Protein AF-G2IHR8-F1 (afdb_monomer)

Foldseek 3Di:
DAAQPPPPPRDDDDPPDPVSHDPVVVVVVLCVDPVSVVVVVVVVVVVVVVLVVDVVSVVVVVVVVVVVVVVVVVVVVPQDPVNVVVVVVVVLCVVCVVADPVCSVVLVCCCPVVVDDNVVSSVVRVVVVVVVVVVVVVVD

Solvent-accessible surface area (backbone atoms only — not comparable to full-atom values): 8024 Å² total; per-residue (Å²): 124,40,58,27,70,52,87,90,61,72,44,79,38,63,80,85,59,82,80,45,48,47,71,71,59,44,52,53,53,46,66,67,35,66,68,52,42,55,51,50,50,54,54,50,50,53,50,51,55,56,42,68,70,34,66,67,54,45,50,52,50,49,51,52,51,49,51,54,51,50,52,53,48,53,58,56,70,70,56,49,72,66,57,51,52,52,50,52,51,54,50,47,50,65,76,39,62,90,48,55,84,90,48,46,65,55,46,48,44,35,41,72,77,62,65,39,56,69,70,61,36,48,52,54,52,51,54,52,50,53,51,52,54,50,54,53,62,76,75,107

Structure (mmCIF, N/CA/C/O backbone):
data_AF-G2IHR8-F1
#
_entry.id   AF-G2IHR8-F1
#
loop_
_atom_site.group_PDB
_atom_site.id
_atom_site.type_symbol
_atom_site.label_atom_id
_atom_site.label_alt_id
_atom_site.label_comp_id
_atom_site.label_asym_id
_atom_site.label_entity_id
_atom_site.label_seq_id
_atom_site.pdbx_PDB_ins_code
_atom_site.Cartn_x
_atom_site.Cartn_y
_atom_site.Cartn_z
_atom_site.occupancy
_atom_site.B_iso_or_equiv
_atom_site.auth_seq_id
_atom_site.auth_comp_id
_atom_site.auth_asym_id
_atom_site.auth_atom_id
_atom_site.pdbx_PDB_model_num
ATOM 1 N N . MET A 1 1 ? -20.115 -17.373 35.536 1.00 78.44 1 MET A N 1
ATOM 2 C CA . MET A 1 1 ? -19.352 -16.635 34.496 1.00 78.4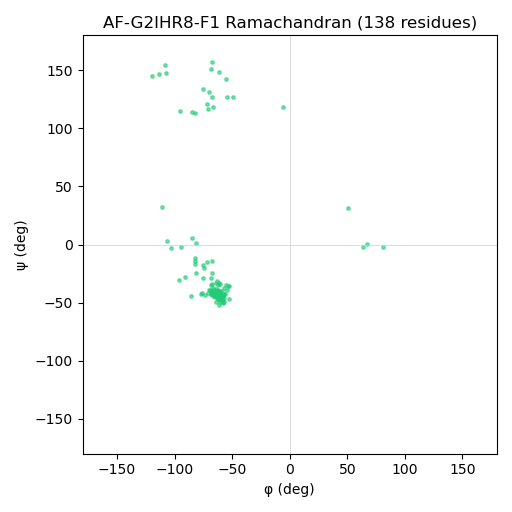4 1 MET A CA 1
ATOM 3 C C . MET A 1 1 ? -20.158 -16.644 33.203 1.00 78.44 1 MET A C 1
ATOM 5 O O . MET A 1 1 ? -20.978 -17.539 33.053 1.00 78.44 1 MET A O 1
ATOM 9 N N . LYS A 1 2 ? -19.996 -15.661 32.308 1.00 89.44 2 LYS A N 1
ATOM 10 C CA . LYS A 1 2 ? -20.714 -15.621 31.015 1.00 89.44 2 LYS A CA 1
ATOM 11 C C . LYS A 1 2 ? -19.742 -15.913 29.874 1.00 89.44 2 LYS A C 1
ATOM 13 O O . LYS A 1 2 ? -18.557 -15.636 30.018 1.00 89.44 2 LYS A O 1
ATOM 18 N N . ILE A 1 3 ? -20.226 -16.427 28.750 1.00 94.00 3 ILE A N 1
ATOM 19 C CA . ILE A 1 3 ? -19.420 -16.613 27.534 1.00 94.00 3 ILE A CA 1
ATOM 20 C C . ILE A 1 3 ? -19.857 -15.571 26.502 1.00 94.00 3 ILE A C 1
ATOM 22 O O . ILE A 1 3 ? -21.013 -15.149 26.488 1.00 94.00 3 ILE A O 1
ATOM 26 N N . CYS A 1 4 ? -18.922 -15.117 25.670 1.00 95.19 4 CYS A N 1
ATOM 27 C CA . CYS A 1 4 ? -19.218 -14.238 24.546 1.00 95.19 4 CYS A CA 1
ATOM 28 C C . CYS A 1 4 ? -20.288 -14.847 23.627 1.00 95.19 4 CYS A C 1
ATOM 30 O O . CYS A 1 4 ? -20.123 -15.958 23.130 1.00 95.19 4 CYS A O 1
ATOM 32 N N . ALA A 1 5 ? -21.342 -14.081 23.351 1.00 92.62 5 ALA A N 1
ATOM 33 C CA . ALA A 1 5 ? -22.480 -14.474 22.523 1.00 92.62 5 ALA A CA 1
ATOM 34 C C . ALA A 1 5 ? -22.131 -14.657 21.035 1.00 92.62 5 ALA A C 1
ATOM 36 O O . ALA A 1 5 ? -22.913 -15.213 20.267 1.00 92.62 5 ALA A O 1
ATOM 37 N N . THR A 1 6 ? -20.964 -14.183 20.593 1.00 94.19 6 THR A N 1
ATOM 38 C CA . THR A 1 6 ? -20.513 -14.380 19.215 1.00 94.19 6 THR A CA 1
ATOM 39 C C . THR A 1 6 ? -20.108 -15.832 18.995 1.00 94.19 6 THR A C 1
ATOM 41 O O . THR A 1 6 ? -19.187 -16.329 19.651 1.00 94.19 6 THR A O 1
ATOM 44 N N . LYS A 1 7 ? -20.770 -16.492 18.034 1.00 91.56 7 LYS A N 1
ATOM 45 C CA . LYS A 1 7 ? -20.467 -17.872 17.627 1.00 91.56 7 LYS A CA 1
ATOM 46 C C . LYS A 1 7 ? -18.963 -18.039 17.376 1.00 91.56 7 LYS A C 1
ATOM 48 O O . LYS A 1 7 ? -18.372 -17.262 16.631 1.00 91.56 7 LYS A O 1
ATOM 53 N N . GLY A 1 8 ? -18.356 -19.030 18.028 1.00 91.44 8 GLY A N 1
ATOM 54 C CA . GLY A 1 8 ? -16.934 -19.362 17.884 1.00 91.44 8 GLY A CA 1
ATOM 55 C C . GLY A 1 8 ? -15.949 -18.500 18.685 1.00 91.44 8 GLY A C 1
ATOM 56 O O . GLY A 1 8 ? -14.759 -18.779 18.647 1.00 91.44 8 GLY A O 1
ATOM 57 N N . CYS A 1 9 ? -16.390 -17.477 19.432 1.00 94.38 9 CYS A N 1
ATOM 58 C CA . CYS A 1 9 ? -15.458 -16.655 20.216 1.00 94.38 9 CYS A CA 1
ATOM 59 C C . CYS A 1 9 ? -14.988 -17.350 21.505 1.00 94.38 9 CYS A C 1
ATOM 61 O O . CYS A 1 9 ? -13.824 -17.222 21.870 1.00 94.38 9 CYS A O 1
ATOM 63 N N . GLY A 1 10 ? -15.890 -18.015 22.237 1.00 92.56 10 GLY A N 1
ATOM 64 C CA . GLY A 1 10 ? -15.565 -18.770 23.461 1.00 92.56 10 GLY A CA 1
ATOM 65 C C . GLY A 1 10 ? -15.015 -17.949 24.640 1.00 92.56 10 GLY A C 1
ATOM 66 O O . GLY A 1 10 ? -14.775 -18.494 25.713 1.00 92.56 10 GLY A O 1
ATOM 67 N N . LYS A 1 11 ? -14.821 -16.633 24.485 1.00 94.88 11 LYS A N 1
ATOM 68 C CA . LYS A 1 11 ? -14.187 -15.795 25.507 1.00 94.88 11 LYS A CA 1
ATOM 69 C C . LYS A 1 11 ? -15.057 -15.677 26.756 1.00 94.88 11 LYS A C 1
ATOM 71 O O . LYS A 1 11 ? -16.209 -15.247 26.668 1.00 94.88 11 LYS A O 1
ATOM 76 N N . VAL A 1 12 ? -14.471 -15.986 27.911 1.00 95.50 12 VAL A N 1
ATOM 77 C CA . VAL A 1 12 ? -15.105 -15.819 29.222 1.00 95.50 12 VAL A CA 1
ATOM 78 C C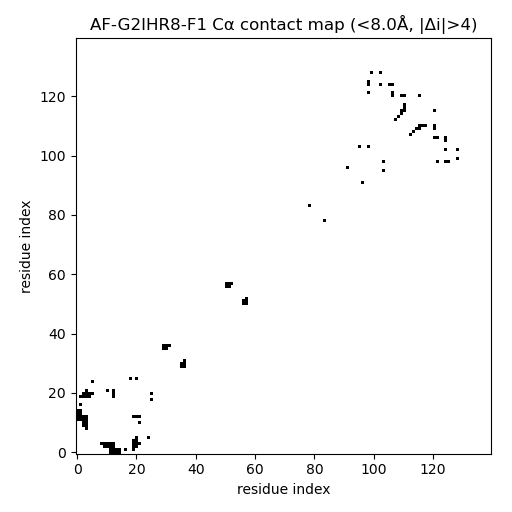 . VAL A 1 12 ? -15.226 -14.329 29.549 1.00 95.50 12 VAL A C 1
ATOM 80 O O . VAL A 1 12 ? -14.282 -13.551 29.399 1.00 95.50 12 VAL A O 1
ATOM 83 N N . LEU A 1 13 ? -16.418 -13.922 29.970 1.00 95.31 13 LEU A N 1
ATOM 84 C CA . LEU A 1 13 ? -16.787 -12.558 30.315 1.00 95.31 13 LEU A CA 1
ATOM 85 C C . LEU A 1 13 ? -17.097 -12.453 31.810 1.00 95.31 13 LEU A C 1
ATOM 87 O O . LEU A 1 13 ? -17.666 -13.362 32.424 1.00 95.31 13 LEU A O 1
ATOM 91 N N . GLY A 1 14 ? -16.778 -11.287 32.378 1.00 93.06 14 GLY A N 1
ATOM 92 C CA . GLY A 1 14 ? -17.155 -10.944 33.746 1.00 93.06 14 GLY A CA 1
ATOM 93 C C . GLY A 1 14 ? -18.675 -10.920 33.935 1.00 93.06 14 GLY A C 1
ATOM 94 O O . GLY A 1 14 ? -19.425 -10.566 33.024 1.00 93.06 14 GLY A O 1
ATOM 95 N N . LEU A 1 15 ? -19.132 -11.256 35.143 1.00 91.81 15 LEU A N 1
ATOM 96 C CA . LEU A 1 15 ? -20.557 -11.357 35.504 1.00 91.81 15 LEU A CA 1
ATOM 97 C C . LEU A 1 15 ? -21.361 -10.085 35.182 1.00 91.81 15 LEU A C 1
ATOM 99 O O . LEU A 1 15 ? -22.506 -10.169 34.737 1.00 91.81 15 LEU A O 1
ATOM 103 N N . ARG A 1 16 ? -20.732 -8.912 35.337 1.00 94.06 16 ARG A N 1
ATOM 104 C CA . ARG A 1 16 ? -21.330 -7.589 35.089 1.00 94.06 16 ARG A CA 1
ATOM 105 C C . ARG A 1 16 ? -21.338 -7.159 33.614 1.00 94.06 16 ARG A C 1
ATOM 107 O O . ARG A 1 16 ? -21.786 -6.056 33.314 1.00 94.06 16 ARG A O 1
ATOM 114 N N . ASN A 1 17 ? -20.846 -7.980 32.680 1.00 92.44 17 ASN A N 1
ATOM 115 C CA . ASN A 1 17 ? -20.911 -7.651 31.256 1.00 92.44 17 ASN A CA 1
ATOM 116 C C . ASN A 1 17 ? -22.381 -7.648 30.790 1.00 92.44 17 ASN A C 1
ATOM 118 O O . ASN A 1 17 ? -23.075 -8.666 30.884 1.00 92.44 17 ASN A O 1
ATOM 122 N N . LYS A 1 18 ? -22.842 -6.480 30.324 1.00 91.88 18 LYS A N 1
ATOM 123 C CA . LYS A 1 18 ? -24.220 -6.248 29.865 1.00 91.88 18 LYS A CA 1
ATOM 124 C C . LYS A 1 18 ? -24.413 -6.512 28.371 1.00 91.88 18 LYS A C 1
ATOM 126 O O . LYS A 1 18 ? -25.508 -6.869 27.968 1.00 91.88 18 LYS A O 1
ATOM 131 N N . SER A 1 19 ? -23.370 -6.345 27.554 1.00 90.31 19 SER A N 1
ATOM 132 C CA . SER A 1 19 ? -23.465 -6.503 26.096 1.00 90.31 19 SER A CA 1
ATOM 133 C C . SER A 1 19 ? -23.544 -7.963 25.651 1.00 90.31 19 SER A C 1
ATOM 135 O O . SER A 1 19 ? -23.856 -8.229 24.496 1.00 90.31 19 SER A O 1
ATOM 137 N N . GLY A 1 20 ? -23.167 -8.904 26.522 1.00 93.12 20 GLY A N 1
ATOM 138 C CA . GLY A 1 20 ? -23.029 -10.319 26.176 1.00 93.12 20 GLY A CA 1
ATOM 139 C C . GLY A 1 20 ? -21.881 -10.596 25.200 1.00 93.12 20 GLY A C 1
ATOM 140 O O . GLY A 1 20 ? -21.643 -11.744 24.849 1.00 93.12 20 GLY A O 1
ATOM 141 N N . MET A 1 21 ? -21.137 -9.574 24.772 1.00 95.38 21 MET A N 1
ATOM 142 C CA . MET A 1 21 ? -20.054 -9.677 23.798 1.00 95.38 21 MET A CA 1
ATOM 143 C C . MET A 1 21 ? -18.733 -9.227 24.409 1.00 95.38 21 MET A C 1
ATOM 145 O O . MET A 1 21 ? -18.667 -8.275 25.196 1.00 95.38 21 MET A O 1
ATOM 149 N N . CYS A 1 22 ? -17.648 -9.880 23.998 1.00 95.44 22 CYS A N 1
ATOM 150 C CA . CYS A 1 22 ? -16.313 -9.379 24.280 1.00 95.44 22 CYS A CA 1
ATOM 151 C C . CYS A 1 22 ? -16.063 -8.073 23.508 1.00 95.44 22 CYS A C 1
ATOM 153 O O . CYS A 1 22 ? -16.697 -7.806 22.486 1.00 95.44 22 CYS A O 1
ATOM 155 N N . ARG A 1 23 ? -15.124 -7.248 23.986 1.00 93.31 23 ARG A N 1
ATOM 156 C CA . ARG A 1 23 ? -14.818 -5.947 23.370 1.00 93.31 23 ARG A CA 1
ATOM 157 C C . ARG A 1 23 ? -14.529 -6.048 21.857 1.00 93.31 23 ARG A C 1
ATOM 159 O O . ARG A 1 23 ? -15.165 -5.294 21.129 1.00 93.31 23 ARG A O 1
ATOM 166 N N . PRO A 1 24 ? -13.690 -6.985 21.362 1.00 94.88 24 PRO A N 1
ATOM 167 C CA . PRO A 1 24 ? -13.473 -7.160 19.922 1.00 94.88 24 PRO A CA 1
ATOM 168 C C . PRO A 1 24 ? -14.752 -7.464 19.132 1.00 94.88 24 PRO A C 1
ATOM 170 O O . PRO A 1 24 ? -15.042 -6.778 18.155 1.00 94.88 24 PRO A O 1
ATOM 173 N N . CYS A 1 25 ? -15.547 -8.443 19.577 1.00 95.69 25 CYS A N 1
ATOM 174 C CA . CYS A 1 25 ? -16.783 -8.829 18.897 1.00 95.69 25 CYS A CA 1
ATOM 175 C C . CYS A 1 25 ? -17.822 -7.705 18.904 1.00 95.69 25 CYS A C 1
ATOM 177 O O . CYS A 1 25 ? -18.462 -7.454 17.887 1.00 95.69 25 CYS A O 1
ATOM 179 N N . ASN A 1 26 ? -17.938 -6.979 20.018 1.00 95.25 26 ASN A N 1
ATOM 180 C CA . ASN A 1 26 ? -18.820 -5.823 20.116 1.00 95.25 26 ASN A CA 1
ATOM 181 C C . ASN A 1 26 ? -18.383 -4.699 19.166 1.00 95.25 26 ASN A C 1
ATOM 183 O O . ASN A 1 26 ? -19.203 -4.131 18.453 1.00 95.25 26 ASN A O 1
ATOM 187 N N . THR A 1 27 ? -17.082 -4.397 19.108 1.00 94.50 27 THR A N 1
ATOM 188 C CA . THR A 1 27 ? -16.544 -3.421 18.154 1.00 94.50 27 THR A CA 1
ATOM 189 C C . THR A 1 27 ? -16.835 -3.846 16.716 1.00 94.50 27 THR A C 1
ATOM 191 O O . THR A 1 27 ? -17.297 -3.026 15.930 1.00 94.50 27 THR A O 1
ATOM 194 N N . GLN A 1 28 ? -16.639 -5.119 16.371 1.00 94.88 28 GLN A N 1
ATOM 195 C CA . GLN A 1 28 ? -16.940 -5.622 15.031 1.00 94.88 28 GLN A CA 1
ATOM 196 C C . GLN A 1 28 ? -18.435 -5.526 14.693 1.00 94.88 28 GLN A C 1
ATOM 198 O O . GLN A 1 28 ? -18.775 -5.117 13.585 1.00 94.88 28 GLN A O 1
ATOM 203 N N . ALA A 1 29 ? -19.322 -5.853 15.637 1.00 93.50 29 ALA A N 1
ATOM 204 C CA . ALA A 1 29 ? -20.7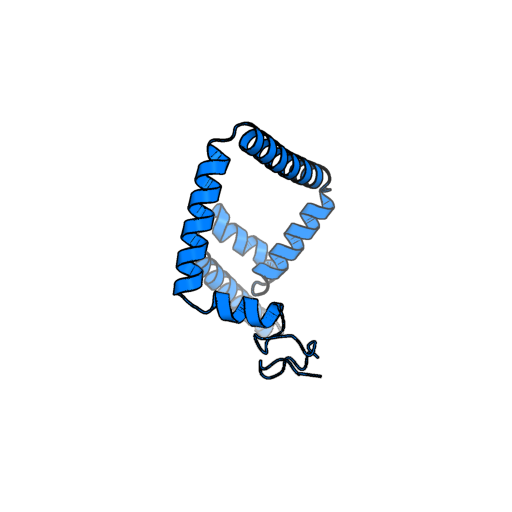67 -5.711 15.466 1.00 93.50 29 ALA A CA 1
ATOM 205 C C . ALA A 1 29 ? -21.168 -4.247 15.219 1.00 93.50 29 ALA A C 1
ATOM 207 O O . ALA A 1 29 ? -21.896 -3.966 14.271 1.00 93.50 29 ALA A O 1
ATOM 208 N N . LEU A 1 30 ? -20.614 -3.305 15.992 1.00 94.75 30 LEU A N 1
ATOM 209 C CA . LEU A 1 30 ? -20.837 -1.869 15.792 1.00 94.75 30 LEU A CA 1
ATOM 210 C C . LEU A 1 30 ? -20.354 -1.391 14.417 1.00 94.75 30 LEU A C 1
ATOM 212 O O . LEU A 1 30 ? -21.034 -0.612 13.764 1.00 94.75 30 LEU A O 1
ATOM 216 N N . TRP A 1 31 ? -19.208 -1.874 13.933 1.00 94.00 31 TRP A N 1
ATOM 217 C CA . TRP A 1 31 ? -18.719 -1.511 12.598 1.00 94.00 31 TRP A CA 1
ATOM 218 C C . TRP A 1 31 ? -19.513 -2.145 11.449 1.00 94.00 31 TRP A C 1
ATOM 220 O O . TRP A 1 31 ? -19.390 -1.677 10.319 1.00 94.00 31 TRP A O 1
ATOM 230 N N . ARG A 1 32 ? -20.336 -3.170 11.702 1.00 94.25 32 ARG A N 1
ATOM 231 C CA . ARG A 1 32 ? -21.292 -3.697 10.713 1.00 94.25 32 ARG A CA 1
ATOM 232 C C . ARG A 1 32 ? -22.575 -2.868 10.640 1.00 94.25 32 ARG A C 1
ATOM 234 O O . ARG A 1 32 ? -23.207 -2.864 9.590 1.00 94.25 32 ARG A O 1
ATOM 241 N N . ASP A 1 33 ? -22.931 -2.146 11.703 1.00 94.44 33 ASP A N 1
ATOM 242 C CA . ASP A 1 33 ? -24.085 -1.246 11.707 1.00 94.44 33 ASP A CA 1
ATOM 243 C C . ASP A 1 33 ? -23.815 0.004 10.835 1.00 94.44 33 ASP A C 1
ATOM 245 O O . ASP A 1 33 ? -22.927 0.813 11.146 1.00 94.44 33 ASP A O 1
ATOM 249 N N . PRO A 1 34 ? -24.576 0.215 9.743 1.00 95.50 34 PRO A N 1
ATOM 250 C CA . PRO A 1 34 ? -24.400 1.372 8.875 1.00 95.50 34 PRO A CA 1
ATOM 251 C C . PRO A 1 34 ? -24.629 2.711 9.594 1.00 95.50 34 PRO A C 1
ATOM 253 O O . PRO A 1 34 ? -23.928 3.680 9.283 1.00 95.50 34 PRO A O 1
ATOM 256 N N . HIS A 1 35 ? -25.527 2.785 10.581 1.00 95.56 35 HIS A N 1
ATOM 257 C CA . HIS A 1 35 ? -25.792 4.024 11.316 1.00 95.56 35 HIS A CA 1
ATOM 258 C C . HIS A 1 35 ? -24.628 4.403 12.230 1.00 95.56 35 HIS A C 1
ATOM 260 O O . HIS A 1 35 ? -24.237 5.577 12.292 1.00 95.56 35 HIS A O 1
ATOM 266 N N . PHE A 1 36 ? -24.040 3.426 12.922 1.00 95.44 36 PHE A N 1
ATOM 267 C CA . PHE A 1 36 ? -22.824 3.637 13.700 1.00 95.44 36 PHE A CA 1
ATOM 268 C C . PHE A 1 36 ? -21.668 4.111 12.814 1.00 95.44 36 PHE A C 1
ATOM 270 O O . PHE A 1 36 ? -21.029 5.116 13.141 1.00 95.44 36 PHE A O 1
ATOM 277 N N . ARG A 1 37 ? -21.439 3.463 11.660 1.00 96.06 37 ARG A N 1
ATOM 278 C CA . ARG A 1 37 ? -20.398 3.885 10.706 1.00 96.06 37 ARG A CA 1
ATOM 279 C C . ARG A 1 37 ? -20.587 5.327 10.251 1.00 96.06 37 ARG A C 1
ATOM 281 O O . ARG A 1 37 ? -19.645 6.111 10.327 1.00 96.06 37 ARG A O 1
ATOM 288 N N . ALA A 1 38 ? -21.796 5.693 9.826 1.00 94.69 38 ALA A N 1
ATOM 289 C CA . ALA A 1 38 ? -22.090 7.042 9.348 1.00 94.69 38 ALA A CA 1
ATOM 290 C C . ALA A 1 38 ? -21.867 8.094 10.447 1.00 94.69 38 ALA A C 1
ATOM 292 O O . ALA A 1 38 ? -21.246 9.132 10.215 1.00 94.69 38 ALA A O 1
ATOM 293 N N . ARG A 1 39 ? -22.308 7.808 11.678 1.00 95.12 39 ARG A N 1
ATOM 294 C CA . ARG A 1 39 ? -22.075 8.675 12.842 1.00 95.12 39 ARG A CA 1
ATOM 295 C C . ARG A 1 39 ? -20.588 8.829 13.142 1.00 95.12 39 ARG A C 1
ATOM 297 O O . ARG A 1 39 ? -20.122 9.943 13.382 1.00 95.12 39 ARG A O 1
ATOM 304 N N . LYS A 1 40 ? -19.838 7.724 13.112 1.00 95.31 40 LYS A N 1
ATOM 305 C CA . LYS A 1 40 ? -18.402 7.736 13.383 1.00 95.31 40 LYS A CA 1
ATOM 306 C C . LYS A 1 40 ? -17.632 8.481 12.296 1.00 95.31 40 LYS A C 1
ATOM 308 O O . LYS A 1 40 ? -16.744 9.255 12.633 1.00 95.31 40 LYS A O 1
ATOM 313 N N . ALA A 1 41 ? -18.021 8.331 11.030 1.00 93.62 41 ALA A N 1
ATOM 314 C CA . ALA A 1 41 ? -17.461 9.090 9.916 1.00 93.62 41 ALA A CA 1
ATOM 315 C C . ALA A 1 41 ? -17.656 10.602 10.104 1.00 93.62 41 ALA A C 1
ATOM 317 O O . ALA A 1 41 ? -16.682 11.346 10.031 1.00 93.62 41 ALA A O 1
ATOM 318 N N . ARG A 1 42 ? -18.873 11.055 10.449 1.00 93.50 42 ARG A N 1
ATOM 319 C CA . ARG A 1 42 ? -19.147 12.477 10.735 1.00 93.50 42 ARG A CA 1
ATOM 320 C C . ARG A 1 42 ? -18.319 13.009 11.904 1.00 93.50 42 ARG A C 1
ATOM 322 O O . ARG A 1 42 ? -17.704 14.063 11.796 1.00 93.50 42 ARG A O 1
ATOM 329 N N . SER A 1 43 ? -18.264 12.263 13.007 1.00 93.56 43 SER A N 1
ATOM 330 C CA . SER A 1 43 ? -17.479 12.639 14.191 1.00 93.56 43 SER A CA 1
ATOM 331 C C . SER A 1 43 ? -15.977 12.723 13.889 1.00 93.56 43 SER A C 1
ATOM 333 O O . SER A 1 43 ? -15.313 13.679 14.298 1.00 93.56 43 SER A O 1
ATOM 335 N N . ASN A 1 44 ? -15.442 11.764 13.130 1.00 94.62 44 ASN A N 1
ATOM 336 C CA . ASN A 1 44 ? -14.047 11.780 12.700 1.00 94.62 44 ASN A CA 1
ATOM 337 C C . ASN A 1 44 ? -13.769 12.962 11.760 1.00 94.62 44 ASN A C 1
ATOM 339 O O . ASN A 1 44 ? -12.758 13.636 11.933 1.00 94.62 44 ASN A O 1
ATOM 343 N N . ALA A 1 45 ? -14.668 13.253 10.814 1.00 93.25 45 ALA A N 1
ATOM 344 C CA . ALA A 1 45 ? -14.534 14.391 9.907 1.00 93.25 45 ALA A CA 1
ATOM 345 C C . ALA A 1 45 ? -14.518 15.727 10.667 1.00 93.25 45 ALA A C 1
ATOM 347 O O . ALA A 1 45 ? -13.627 16.542 10.443 1.00 93.25 45 ALA A O 1
ATOM 348 N N . ALA A 1 46 ? -15.429 15.917 11.625 1.00 93.69 46 ALA A N 1
ATOM 349 C CA . ALA A 1 46 ? -15.452 17.105 12.480 1.00 93.69 46 ALA A CA 1
ATOM 350 C C . ALA A 1 46 ? -14.171 17.237 13.325 1.00 93.69 46 ALA A C 1
ATOM 352 O O . ALA A 1 46 ? -13.598 18.319 13.436 1.00 93.69 46 ALA A O 1
ATOM 353 N N . THR A 1 47 ? -13.675 16.122 13.873 1.00 94.56 47 THR A N 1
ATOM 354 C CA . THR A 1 47 ? -12.414 16.102 14.632 1.00 94.56 47 THR A CA 1
ATOM 355 C C . THR A 1 47 ? -11.229 16.489 13.753 1.00 94.56 47 THR A C 1
ATOM 357 O O . THR A 1 47 ? -10.410 17.307 14.159 1.00 94.56 47 THR A O 1
ATOM 360 N N . LEU A 1 48 ? -11.149 15.943 12.537 1.00 93.00 48 LEU A N 1
ATOM 361 C CA . LEU A 1 48 ? -10.102 16.283 11.576 1.00 93.00 48 LEU A CA 1
ATOM 362 C C . LEU A 1 48 ? -10.176 17.751 11.152 1.00 93.00 48 LEU A C 1
ATOM 364 O O . LEU A 1 48 ? -9.136 18.395 11.058 1.00 93.00 48 LEU A O 1
ATOM 368 N N . ALA A 1 49 ? -11.377 18.291 10.931 1.00 94.00 49 ALA A N 1
ATOM 369 C CA . ALA A 1 49 ? -11.564 19.704 10.610 1.00 94.00 49 ALA A CA 1
ATOM 370 C C . ALA A 1 49 ? -11.038 20.609 11.734 1.00 94.00 49 ALA A C 1
ATOM 372 O O . ALA A 1 49 ? -10.243 21.507 11.469 1.00 94.00 49 ALA A O 1
ATOM 373 N N . ARG A 1 50 ? -11.383 20.308 12.993 1.00 94.31 50 ARG A N 1
ATOM 374 C CA . ARG A 1 50 ? -10.865 21.029 14.165 1.00 94.31 50 ARG A CA 1
ATOM 375 C C . ARG A 1 50 ? -9.347 20.904 14.293 1.00 94.31 50 ARG A C 1
ATOM 377 O O . ARG A 1 50 ? -8.658 21.890 14.513 1.00 94.31 50 ARG A O 1
ATOM 384 N N . ASN A 1 51 ? -8.811 19.699 14.128 1.00 94.31 51 ASN A N 1
ATOM 385 C CA . ASN A 1 51 ? -7.373 19.461 14.237 1.00 94.31 51 ASN A CA 1
ATOM 386 C C . ASN A 1 51 ? -6.581 20.200 13.146 1.00 94.31 51 ASN A C 1
ATOM 388 O O . ASN A 1 51 ? -5.479 20.661 13.408 1.00 94.31 51 ASN A O 1
ATOM 392 N N . ARG A 1 52 ? -7.142 20.365 11.942 1.00 93.62 52 ARG A N 1
ATOM 393 C CA . ARG A 1 52 ? -6.519 21.149 10.862 1.00 93.62 52 ARG A CA 1
ATOM 394 C C . ARG A 1 52 ? -6.438 22.646 11.157 1.00 93.62 52 ARG A C 1
ATOM 396 O O . ARG A 1 52 ? -5.581 23.307 10.589 1.00 93.62 52 ARG A O 1
ATOM 403 N N . GLN A 1 53 ? -7.314 23.167 12.013 1.00 94.94 53 GLN A N 1
ATOM 404 C CA . GLN A 1 53 ? -7.270 24.561 12.460 1.00 94.94 53 GLN A CA 1
ATOM 405 C C . GLN A 1 53 ? -6.267 24.773 13.603 1.00 94.94 53 GLN A C 1
ATOM 407 O O . GLN A 1 53 ? -5.885 25.906 13.869 1.00 94.94 53 GLN A O 1
ATOM 412 N N . ASN A 1 54 ? -5.832 23.702 14.275 1.00 95.81 54 ASN A N 1
ATOM 413 C CA . ASN A 1 54 ? -4.849 23.780 15.348 1.00 95.81 54 ASN A CA 1
ATOM 414 C C . ASN A 1 54 ? -3.416 23.773 14.762 1.00 95.81 54 ASN A C 1
ATOM 416 O O . ASN A 1 54 ? -2.999 22.744 14.216 1.00 95.81 54 ASN A O 1
ATOM 420 N N . PRO A 1 55 ? -2.643 24.869 14.894 1.00 94.88 55 PRO A N 1
ATOM 421 C CA . PRO A 1 55 ? -1.293 24.954 14.340 1.00 94.88 55 PRO A CA 1
ATOM 422 C C . PRO A 1 55 ? -0.331 23.921 14.943 1.00 94.88 55 PRO A C 1
ATOM 424 O O . PRO A 1 55 ? 0.470 23.353 14.200 1.00 94.88 55 PRO A O 1
ATOM 427 N N . ASP A 1 56 ? -0.456 23.590 16.231 1.00 95.94 56 ASP A N 1
ATOM 428 C CA . ASP A 1 56 ? 0.410 22.609 16.900 1.00 95.94 56 ASP A CA 1
ATOM 429 C C . ASP A 1 56 ? 0.179 21.200 16.354 1.00 95.94 56 ASP A C 1
ATOM 431 O O . ASP A 1 56 ? 1.118 20.439 16.112 1.00 95.94 56 ASP A O 1
ATOM 435 N N . TYR A 1 57 ? -1.086 20.853 16.099 1.00 95.00 57 TYR A N 1
ATOM 436 C CA . TYR A 1 57 ? -1.427 19.577 15.477 1.00 95.00 57 TYR A CA 1
ATOM 437 C C . TYR A 1 57 ? -0.849 19.486 14.062 1.00 95.00 57 TYR A C 1
ATOM 439 O O . TYR A 1 57 ? -0.281 18.457 13.692 1.00 95.00 57 TYR A O 1
ATOM 447 N N . VAL A 1 58 ? -0.980 20.557 13.273 1.00 95.62 58 VAL A N 1
ATOM 448 C CA . VAL A 1 58 ? -0.449 20.614 11.905 1.00 95.62 58 VAL A CA 1
ATOM 449 C C . VAL A 1 58 ? 1.077 20.522 11.908 1.00 95.62 58 VAL A C 1
ATOM 451 O O . VAL A 1 58 ? 1.636 19.767 11.111 1.00 95.62 58 VAL A O 1
ATOM 454 N N . ALA A 1 59 ? 1.754 21.231 12.812 1.00 96.06 59 ALA A N 1
ATOM 455 C CA . ALA A 1 59 ? 3.203 21.174 12.965 1.00 96.06 59 ALA A CA 1
ATOM 456 C C . ALA A 1 59 ? 3.676 19.765 13.357 1.00 96.06 59 ALA A C 1
ATOM 458 O O . ALA A 1 59 ? 4.564 19.211 12.708 1.00 96.06 59 ALA A O 1
ATOM 459 N N . ALA A 1 60 ? 3.028 19.140 14.344 1.00 95.44 60 ALA A N 1
ATOM 460 C CA . ALA A 1 60 ? 3.338 17.774 14.759 1.00 95.44 60 ALA A CA 1
ATOM 461 C C . ALA A 1 60 ? 3.098 16.753 13.635 1.00 95.44 60 ALA A C 1
ATOM 46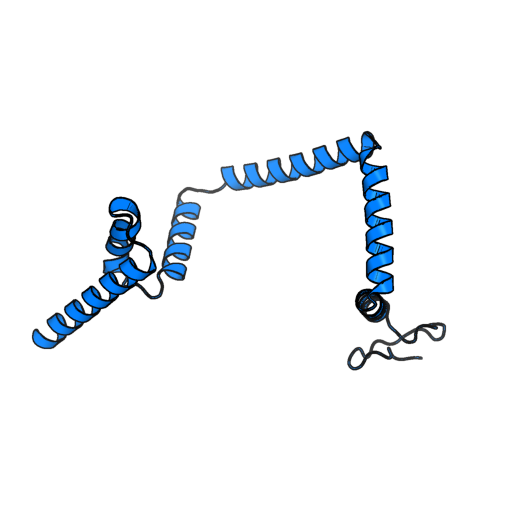3 O O . ALA A 1 60 ? 3.887 15.826 13.456 1.00 95.44 60 ALA A O 1
ATOM 464 N N . GLU A 1 61 ? 2.029 16.913 12.851 1.00 94.94 61 GLU A N 1
ATOM 465 C CA . GLU A 1 61 ? 1.744 16.035 11.714 1.00 94.94 61 GLU A CA 1
ATOM 466 C C . GLU A 1 61 ? 2.777 16.194 10.594 1.00 94.94 61 GLU A C 1
ATOM 468 O O . GLU A 1 61 ? 3.264 15.195 10.065 1.00 94.94 61 GLU A O 1
ATOM 473 N N . ARG A 1 62 ? 3.181 17.430 10.279 1.00 95.31 62 ARG A N 1
ATOM 474 C CA . ARG A 1 62 ? 4.275 17.689 9.332 1.00 95.31 62 ARG A CA 1
ATOM 475 C C . ARG A 1 62 ? 5.584 17.069 9.810 1.00 95.31 62 ARG A C 1
ATOM 477 O O . ARG A 1 62 ? 6.253 16.405 9.024 1.00 95.31 62 ARG A O 1
ATOM 484 N N . ALA A 1 63 ? 5.922 17.215 11.091 1.00 95.81 63 ALA A N 1
ATOM 485 C CA . ALA A 1 63 ? 7.111 16.595 11.669 1.00 95.81 63 ALA A CA 1
ATOM 486 C C . ALA A 1 63 ? 7.072 15.060 11.547 1.00 95.81 63 ALA A C 1
ATOM 488 O O . ALA A 1 63 ? 8.057 14.453 11.131 1.00 95.81 63 ALA A O 1
ATOM 489 N N . ARG A 1 64 ? 5.917 14.428 11.816 1.00 94.69 64 ARG A N 1
ATOM 490 C CA . ARG A 1 64 ? 5.723 12.980 11.611 1.00 94.69 64 ARG A CA 1
ATOM 491 C C . ARG A 1 64 ? 5.939 12.568 10.156 1.00 94.69 64 ARG A C 1
ATOM 493 O O . ARG A 1 64 ? 6.638 11.590 9.899 1.00 94.69 64 ARG A O 1
ATOM 500 N N . GLN A 1 65 ? 5.362 13.303 9.208 1.00 94.69 65 GLN A N 1
ATOM 501 C CA . GLN A 1 65 ? 5.520 13.014 7.780 1.00 94.69 65 GLN A CA 1
ATOM 502 C C . GLN A 1 65 ? 6.980 13.143 7.340 1.00 94.69 65 GLN A C 1
ATOM 504 O O . GLN A 1 65 ? 7.500 12.247 6.676 1.00 94.69 65 GLN A O 1
ATOM 509 N N . MET A 1 66 ? 7.662 14.203 7.774 1.00 95.44 66 MET A N 1
ATOM 510 C CA . MET A 1 66 ? 9.081 14.407 7.488 1.00 95.44 66 MET A CA 1
ATOM 511 C C . MET A 1 66 ? 9.956 13.305 8.085 1.00 95.44 66 MET A C 1
ATOM 513 O O . MET A 1 66 ? 10.846 12.815 7.398 1.00 95.44 66 MET A O 1
ATOM 517 N N . ALA A 1 67 ? 9.676 12.851 9.309 1.00 94.81 67 ALA A N 1
ATOM 518 C CA . ALA A 1 67 ? 10.404 11.742 9.926 1.00 94.81 67 ALA A CA 1
ATOM 519 C C . ALA A 1 67 ? 10.238 10.426 9.144 1.00 94.81 67 ALA A C 1
ATOM 521 O O . ALA A 1 67 ? 11.204 9.688 8.956 1.00 94.81 67 ALA A O 1
ATOM 522 N N . VAL A 1 68 ? 9.033 10.138 8.634 1.00 94.94 68 VAL A N 1
ATOM 523 C CA . VAL A 1 68 ? 8.797 8.962 7.777 1.00 94.94 68 VAL A CA 1
ATOM 524 C C . VAL A 1 68 ? 9.573 9.076 6.466 1.00 94.94 68 VAL A C 1
ATOM 526 O O . VAL A 1 68 ? 10.205 8.107 6.053 1.00 94.94 68 VAL A O 1
ATOM 529 N N . ILE A 1 69 ? 9.549 10.245 5.821 1.00 93.00 69 ILE A N 1
ATOM 530 C CA . ILE A 1 69 ? 10.293 10.486 4.579 1.00 93.00 69 ILE A CA 1
ATOM 531 C C . ILE A 1 69 ? 11.798 10.342 4.817 1.00 93.00 69 ILE A C 1
ATOM 533 O O . ILE A 1 69 ? 12.466 9.669 4.036 1.0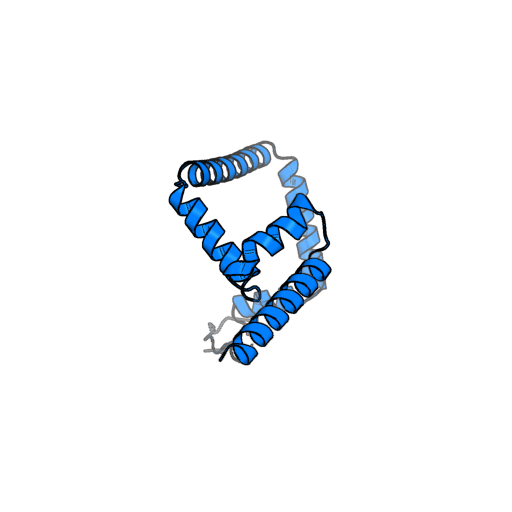0 93.00 69 ILE A O 1
ATOM 537 N N . ALA A 1 70 ? 12.322 10.916 5.902 1.00 92.19 70 ALA A N 1
ATOM 538 C CA . ALA A 1 70 ? 13.727 10.807 6.276 1.00 92.19 70 ALA A CA 1
ATOM 539 C C . ALA A 1 70 ? 14.141 9.342 6.456 1.00 92.19 70 ALA A C 1
ATOM 541 O O . ALA A 1 70 ? 15.091 8.906 5.813 1.00 92.19 70 ALA A O 1
ATOM 542 N N . ARG A 1 71 ? 13.361 8.557 7.214 1.00 91.12 71 ARG A N 1
ATOM 543 C CA . ARG A 1 71 ? 13.609 7.119 7.397 1.00 91.12 71 ARG A CA 1
ATOM 544 C C . ARG A 1 71 ? 13.603 6.359 6.070 1.00 91.12 71 ARG A C 1
ATOM 546 O O . ARG A 1 71 ? 14.493 5.564 5.808 1.00 91.12 71 ARG A O 1
ATOM 553 N N . VAL A 1 72 ? 12.614 6.610 5.210 1.00 88.50 72 VAL A N 1
ATOM 554 C CA . VAL A 1 72 ? 12.530 5.950 3.895 1.00 88.50 72 VAL A CA 1
ATOM 555 C C . VAL A 1 72 ? 13.708 6.337 2.998 1.00 88.50 72 VAL A C 1
ATOM 557 O O . VAL A 1 72 ? 14.207 5.501 2.248 1.00 88.50 72 VAL A O 1
ATOM 560 N N . ASN A 1 73 ? 14.153 7.590 3.046 1.00 87.56 73 ASN A N 1
ATOM 561 C CA . ASN A 1 73 ? 15.306 8.043 2.276 1.00 87.56 73 ASN A CA 1
ATOM 562 C C . ASN A 1 73 ? 16.605 7.422 2.793 1.00 87.56 73 ASN A C 1
ATOM 564 O O . ASN A 1 73 ? 17.401 6.956 1.988 1.00 87.56 73 ASN A O 1
ATOM 568 N N . GLU A 1 74 ? 16.789 7.344 4.107 1.00 83.88 74 GLU A N 1
ATOM 569 C CA . GLU A 1 74 ? 17.924 6.658 4.726 1.00 83.88 74 GLU A CA 1
ATOM 570 C C . GLU A 1 74 ? 17.958 5.172 4.340 1.00 83.88 74 GLU A C 1
ATOM 572 O O . GLU A 1 74 ? 18.969 4.672 3.850 1.00 83.88 74 GLU A O 1
ATOM 577 N N . GLU A 1 75 ? 16.820 4.479 4.439 1.00 81.75 75 GLU A N 1
ATOM 578 C CA . GLU A 1 75 ? 16.683 3.094 3.976 1.00 81.75 75 GLU A CA 1
ATOM 579 C C . GLU A 1 75 ? 17.035 2.943 2.489 1.00 81.75 75 GLU A C 1
ATOM 581 O O . GLU A 1 75 ? 17.638 1.943 2.108 1.00 81.75 75 GLU A O 1
ATOM 586 N N . ARG A 1 76 ? 16.681 3.922 1.641 1.00 77.75 76 ARG A N 1
ATOM 587 C CA . ARG A 1 76 ? 17.015 3.928 0.205 1.00 77.75 76 ARG A CA 1
ATOM 588 C C . ARG A 1 76 ? 18.500 4.156 -0.063 1.00 77.75 76 ARG A C 1
ATOM 590 O O . ARG A 1 76 ? 19.030 3.530 -0.976 1.00 77.75 76 ARG A O 1
ATOM 597 N N . LEU A 1 77 ? 19.148 5.039 0.692 1.00 74.44 77 LEU A N 1
ATOM 598 C CA . LEU A 1 77 ? 20.578 5.334 0.554 1.00 74.44 77 LEU A CA 1
ATOM 599 C C . LEU A 1 77 ? 21.446 4.145 0.983 1.00 74.44 77 LEU A C 1
ATOM 601 O O . LEU A 1 77 ? 22.511 3.926 0.416 1.00 74.44 77 LEU A O 1
ATOM 605 N N . ASN A 1 78 ? 20.949 3.331 1.913 1.00 74.31 78 ASN A N 1
ATOM 606 C CA . ASN A 1 78 ? 21.629 2.135 2.405 1.00 74.31 78 ASN A CA 1
ATOM 607 C C . ASN A 1 78 ? 21.401 0.880 1.536 1.00 74.31 78 ASN A C 1
ATOM 609 O O . ASN A 1 78 ? 21.834 -0.215 1.903 1.00 74.31 78 ASN A O 1
ATOM 613 N N . VAL A 1 79 ? 20.721 0.990 0.386 1.00 80.75 79 VAL A N 1
ATOM 614 C CA . VAL A 1 79 ? 20.535 -0.155 -0.516 1.00 80.75 79 VAL A CA 1
ATOM 615 C C . VAL A 1 79 ? 21.776 -0.335 -1.383 1.00 80.75 79 VAL A C 1
ATOM 617 O O . VAL A 1 79 ? 22.053 0.475 -2.264 1.00 80.75 79 VAL A O 1
ATOM 620 N N . THR A 1 80 ? 22.494 -1.441 -1.187 1.00 85.81 80 THR A N 1
ATOM 621 C CA . THR A 1 80 ? 23.664 -1.749 -2.016 1.00 85.81 80 THR A CA 1
ATOM 622 C C . THR A 1 80 ? 23.263 -2.086 -3.463 1.00 85.81 80 THR A C 1
ATOM 624 O O . THR A 1 80 ? 22.168 -2.627 -3.694 1.00 85.81 80 THR A O 1
ATOM 627 N N . PRO A 1 81 ? 24.131 -1.830 -4.460 1.00 84.44 81 PRO A N 1
ATOM 628 C CA . PRO A 1 81 ? 23.888 -2.221 -5.850 1.00 84.44 81 PRO A CA 1
ATOM 629 C C . PRO A 1 81 ? 23.543 -3.711 -6.009 1.00 84.44 81 PRO A C 1
ATOM 631 O O . PRO A 1 81 ? 22.673 -4.073 -6.804 1.00 84.44 81 PRO A O 1
ATOM 634 N N . GLU A 1 82 ? 24.145 -4.585 -5.199 1.00 85.94 82 GLU A N 1
ATOM 635 C CA . GLU A 1 82 ? 23.890 -6.029 -5.193 1.00 85.94 82 GLU A CA 1
ATOM 636 C C . GLU A 1 82 ? 22.475 -6.354 -4.701 1.00 85.94 82 GLU A C 1
ATOM 638 O O . GLU A 1 82 ? 21.801 -7.225 -5.262 1.00 85.94 82 GLU A O 1
ATOM 643 N N . ALA A 1 83 ? 21.986 -5.646 -3.677 1.00 85.00 83 ALA A N 1
ATOM 644 C CA . ALA A 1 83 ? 20.623 -5.806 -3.179 1.00 85.00 83 ALA A CA 1
ATOM 645 C C . ALA A 1 83 ? 19.590 -5.351 -4.224 1.00 85.00 83 ALA A C 1
ATOM 647 O O . ALA A 1 83 ? 18.576 -6.035 -4.428 1.00 85.00 83 ALA A O 1
ATOM 648 N N . ILE A 1 84 ? 19.869 -4.257 -4.945 1.00 83.94 84 ILE A N 1
ATOM 649 C CA . ILE A 1 84 ? 19.053 -3.800 -6.081 1.00 83.94 84 ILE A CA 1
ATOM 650 C C . ILE A 1 84 ? 19.044 -4.868 -7.176 1.00 83.94 84 ILE A C 1
ATOM 652 O O . ILE A 1 84 ? 17.968 -5.306 -7.593 1.00 83.94 84 ILE A O 1
ATOM 656 N N . ALA A 1 85 ? 20.216 -5.347 -7.599 1.00 85.31 85 ALA A N 1
ATOM 657 C CA . ALA A 1 85 ? 20.342 -6.372 -8.632 1.00 85.31 85 ALA A CA 1
ATOM 658 C C . ALA A 1 85 ? 19.595 -7.661 -8.250 1.00 85.31 85 ALA A C 1
ATOM 660 O O . ALA A 1 85 ? 18.830 -8.207 -9.052 1.00 85.31 85 ALA A O 1
ATOM 661 N N . LYS A 1 86 ? 19.723 -8.115 -6.995 1.00 85.62 86 LYS A N 1
ATOM 662 C CA . LYS A 1 86 ? 18.995 -9.277 -6.463 1.00 85.62 86 LYS A CA 1
ATOM 663 C C . LYS A 1 86 ? 17.482 -9.061 -6.505 1.00 85.62 86 LYS A C 1
ATOM 665 O O . LYS A 1 86 ? 16.763 -9.966 -6.932 1.00 85.62 86 LYS A O 1
ATOM 670 N N . ARG A 1 87 ? 16.990 -7.882 -6.105 1.00 84.06 87 ARG A N 1
ATOM 671 C CA . ARG A 1 87 ? 15.558 -7.533 -6.134 1.00 84.06 87 ARG A CA 1
ATOM 672 C C . ARG A 1 87 ? 15.010 -7.464 -7.557 1.00 84.06 87 ARG A C 1
ATOM 674 O O . ARG A 1 87 ? 13.924 -7.978 -7.818 1.00 84.06 87 ARG A O 1
ATOM 681 N N . VAL A 1 88 ? 15.750 -6.860 -8.485 1.00 83.19 88 VAL A N 1
ATOM 682 C CA . VAL A 1 88 ? 15.374 -6.809 -9.904 1.00 83.19 88 VAL A CA 1
ATOM 683 C C . VAL A 1 88 ? 15.318 -8.222 -10.478 1.00 83.19 88 VAL A C 1
ATOM 685 O O . VAL A 1 88 ? 14.343 -8.571 -11.142 1.00 83.19 88 VAL A O 1
ATOM 688 N N . ARG A 1 89 ? 16.303 -9.070 -10.161 1.00 81.56 89 ARG A N 1
ATOM 689 C CA . ARG A 1 89 ? 16.338 -10.471 -10.593 1.00 81.56 89 ARG A CA 1
ATOM 690 C C . ARG A 1 89 ? 15.139 -11.266 -10.079 1.00 81.56 89 ARG A C 1
ATOM 692 O O . ARG A 1 89 ? 14.478 -11.927 -10.876 1.00 81.56 89 ARG A O 1
ATOM 699 N N . THR A 1 90 ? 14.821 -11.198 -8.783 1.00 80.69 90 THR A N 1
ATOM 700 C CA . THR A 1 90 ? 13.668 -11.922 -8.210 1.00 80.69 90 THR A CA 1
ATOM 701 C C . THR A 1 90 ? 12.343 -11.400 -8.751 1.00 80.69 90 THR A C 1
ATOM 703 O O . THR A 1 90 ? 11.453 -12.186 -9.078 1.00 80.69 90 THR A O 1
ATOM 706 N N . PHE A 1 91 ? 12.214 -10.084 -8.915 1.00 80.62 91 PHE A N 1
ATOM 707 C CA . PHE A 1 91 ? 11.032 -9.478 -9.512 1.00 80.62 91 PHE A CA 1
ATOM 708 C C . PHE A 1 91 ? 10.831 -9.926 -10.962 1.00 80.62 91 PHE A C 1
ATOM 710 O O . PHE A 1 91 ? 9.726 -10.343 -11.316 1.00 80.62 91 PHE A O 1
ATOM 717 N N . ARG A 1 92 ? 11.893 -9.896 -11.781 1.00 80.50 92 ARG A N 1
ATOM 718 C CA . ARG A 1 92 ? 11.870 -10.391 -13.165 1.00 80.50 92 ARG A CA 1
ATOM 719 C C . ARG A 1 92 ? 11.521 -11.875 -13.208 1.00 80.50 92 ARG A C 1
ATOM 721 O O . ARG A 1 92 ? 10.619 -12.239 -13.947 1.00 80.50 92 ARG A O 1
ATOM 728 N N . ALA A 1 93 ? 12.146 -12.709 -12.376 1.00 80.12 93 ALA A N 1
ATOM 729 C CA . ALA A 1 93 ? 11.846 -14.139 -12.311 1.00 80.12 93 ALA A CA 1
ATOM 730 C C . ALA A 1 93 ? 10.372 -14.419 -11.969 1.00 80.12 93 ALA A C 1
ATOM 732 O O . ALA A 1 93 ? 9.763 -15.298 -12.569 1.00 80.12 93 ALA A O 1
ATOM 733 N N . ARG A 1 94 ? 9.781 -13.640 -11.053 1.00 84.25 94 ARG A N 1
ATOM 734 C CA . ARG A 1 94 ? 8.369 -13.783 -10.676 1.00 84.25 94 ARG A CA 1
ATOM 735 C C . ARG A 1 94 ? 7.411 -13.274 -11.755 1.00 84.25 94 ARG A C 1
ATOM 737 O O . ARG A 1 94 ? 6.400 -13.912 -12.012 1.00 84.25 94 ARG A O 1
ATOM 744 N N . LYS A 1 95 ? 7.689 -12.113 -12.359 1.00 83.38 95 LYS A N 1
ATOM 745 C CA . LYS A 1 95 ? 6.816 -11.509 -13.384 1.00 83.38 95 LYS A CA 1
ATOM 746 C C . LYS A 1 95 ? 6.916 -12.199 -14.746 1.00 83.38 95 LYS A C 1
ATOM 748 O O . LYS A 1 95 ? 5.943 -12.201 -15.491 1.00 83.38 95 LYS A O 1
ATOM 753 N N . LEU A 1 96 ? 8.075 -12.774 -15.053 1.00 89.06 96 LEU A N 1
ATOM 754 C CA . LEU A 1 96 ? 8.381 -13.480 -16.296 1.00 89.06 96 LEU A CA 1
ATOM 755 C C . LEU A 1 96 ? 8.543 -14.985 -16.044 1.00 89.06 96 LEU A C 1
ATOM 757 O O . LEU A 1 96 ? 9.350 -15.642 -16.697 1.00 89.06 96 LEU A O 1
ATOM 761 N N . SER A 1 97 ? 7.802 -15.536 -15.079 1.00 88.81 97 SER A N 1
ATOM 762 C CA . SER A 1 97 ? 7.814 -16.973 -14.778 1.00 88.81 97 SER A CA 1
ATOM 763 C C . SER A 1 97 ? 7.298 -17.813 -15.948 1.00 88.81 97 SER A C 1
ATOM 765 O O . SER A 1 97 ? 7.787 -18.913 -16.165 1.00 88.81 97 SER A O 1
ATOM 767 N N . TRP A 1 98 ? 6.364 -17.266 -16.730 1.00 88.69 98 TRP A N 1
ATOM 768 C CA . TRP A 1 98 ? 5.851 -17.871 -17.961 1.00 88.69 98 TRP A CA 1
ATOM 769 C C . TRP A 1 98 ? 6.835 -17.779 -19.136 1.00 88.69 98 TRP A C 1
ATOM 771 O O . TRP A 1 98 ? 6.680 -18.514 -20.102 1.00 88.69 98 TRP A O 1
ATOM 781 N N . CYS A 1 99 ? 7.807 -16.859 -19.079 1.00 91.25 99 CYS A N 1
ATOM 782 C CA . CYS A 1 99 ? 8.739 -16.592 -20.168 1.00 91.25 99 CYS A CA 1
ATOM 783 C C . CYS A 1 99 ? 10.043 -17.386 -19.951 1.00 91.25 99 CYS A C 1
ATOM 785 O O . CYS A 1 99 ? 10.772 -17.102 -18.984 1.00 91.25 99 CYS A O 1
ATOM 787 N N . PRO A 1 100 ? 10.360 -18.354 -20.830 1.00 89.12 100 PRO A N 1
ATOM 788 C CA . PRO A 1 100 ? 11.712 -18.733 -21.221 1.00 89.12 100 PRO A CA 1
ATOM 789 C C . PRO A 1 100 ? 12.885 -17.899 -20.694 1.00 89.12 100 PRO A C 1
ATOM 791 O O . PRO A 1 100 ? 13.021 -16.741 -21.083 1.00 89.12 100 PRO A O 1
ATOM 794 N N . PRO A 1 101 ? 13.827 -18.462 -19.911 1.00 87.81 101 PRO A N 1
ATOM 795 C CA . PRO A 1 101 ? 14.992 -17.702 -19.459 1.00 87.81 101 PRO A CA 1
ATOM 796 C C . PRO A 1 101 ? 15.794 -17.049 -20.595 1.00 87.81 101 PRO A C 1
ATOM 798 O O . PRO A 1 101 ? 16.193 -15.899 -20.451 1.00 87.81 101 PRO A O 1
ATOM 801 N N . HIS A 1 102 ? 15.965 -17.745 -21.725 1.00 88.88 102 HIS A N 1
ATOM 802 C CA . HIS A 1 102 ? 16.755 -17.281 -22.872 1.00 88.88 102 HIS A CA 1
ATOM 803 C C . HIS A 1 102 ? 16.006 -16.321 -23.816 1.00 88.88 102 HIS A C 1
ATOM 805 O O . HIS A 1 102 ? 16.652 -15.690 -24.642 1.00 88.88 102 HIS A O 1
ATOM 811 N N . LEU A 1 103 ? 14.679 -16.162 -23.686 1.00 93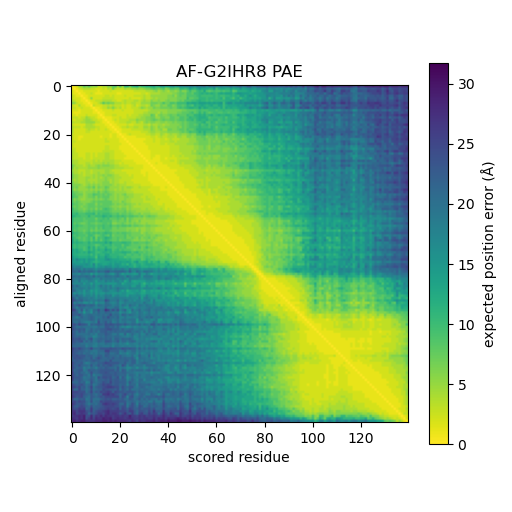.69 103 LEU A N 1
ATOM 812 C CA . LEU A 1 103 ? 13.896 -15.194 -24.482 1.00 93.69 103 LEU A CA 1
ATOM 813 C C . LEU A 1 103 ? 13.440 -13.973 -23.665 1.00 93.69 103 LEU A C 1
ATOM 815 O O . LEU A 1 103 ? 12.747 -13.098 -24.179 1.00 93.69 103 LEU A O 1
ATOM 819 N N . ARG A 1 104 ? 13.823 -13.871 -22.385 1.00 91.44 104 ARG A N 1
ATOM 820 C CA . ARG A 1 104 ? 13.437 -12.737 -21.523 1.00 91.44 104 ARG A CA 1
ATOM 821 C C . ARG A 1 104 ? 13.951 -11.402 -22.037 1.00 91.44 104 ARG A C 1
ATOM 823 O O . ARG A 1 104 ? 13.215 -10.419 -21.973 1.00 91.44 104 ARG A O 1
ATOM 830 N 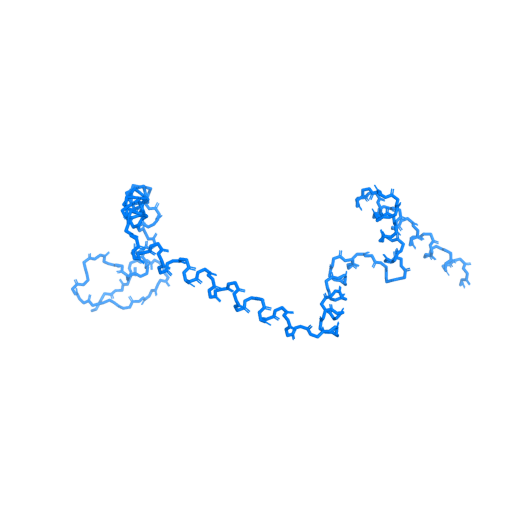N . ASP A 1 105 ? 15.182 -11.367 -22.528 1.00 91.06 105 ASP A N 1
ATOM 831 C CA . ASP A 1 105 ? 15.768 -10.136 -23.055 1.00 91.06 105 ASP A CA 1
ATOM 832 C C . ASP A 1 105 ? 15.069 -9.707 -24.348 1.00 91.06 105 ASP A C 1
ATOM 834 O O . ASP A 1 105 ? 14.803 -8.521 -24.533 1.00 91.06 105 ASP A O 1
ATOM 838 N N . GLU A 1 106 ? 14.645 -10.668 -25.173 1.00 94.69 106 GLU A N 1
ATOM 839 C CA . GLU A 1 106 ? 13.849 -10.391 -26.367 1.00 94.69 106 GLU A CA 1
ATOM 840 C C . GLU A 1 106 ? 12.459 -9.853 -26.005 1.00 94.69 106 GLU A C 1
ATOM 842 O O . GLU A 1 106 ? 12.039 -8.829 -26.538 1.00 94.69 106 GLU A O 1
ATOM 847 N N . TYR A 1 107 ? 11.778 -10.443 -25.015 1.00 94.00 107 TYR A N 1
ATOM 848 C CA . TYR A 1 107 ? 10.508 -9.909 -24.504 1.00 94.00 107 TYR A CA 1
ATOM 849 C C . TYR A 1 107 ? 10.647 -8.453 -24.026 1.00 94.00 107 TYR A C 1
ATOM 851 O O . TYR A 1 107 ? 9.799 -7.605 -24.313 1.00 94.00 107 TYR A O 1
ATOM 859 N N . ILE A 1 108 ? 11.733 -8.142 -23.311 1.00 91.19 108 ILE A N 1
ATOM 860 C CA . ILE A 1 108 ? 12.025 -6.776 -22.860 1.00 91.19 108 ILE A CA 1
ATOM 861 C C . ILE A 1 108 ? 12.282 -5.860 -24.063 1.00 91.19 108 ILE A C 1
ATOM 863 O O . ILE A 1 108 ? 11.727 -4.763 -24.105 1.00 91.19 108 ILE A O 1
ATOM 867 N N . ARG A 1 109 ? 13.057 -6.304 -25.061 1.00 95.56 109 ARG A N 1
ATOM 868 C CA . ARG A 1 109 ? 13.333 -5.551 -26.294 1.00 95.56 109 ARG A CA 1
ATOM 869 C C . ARG A 1 109 ? 12.049 -5.206 -27.052 1.00 95.56 109 ARG A C 1
ATOM 871 O O . ARG A 1 109 ? 11.894 -4.062 -27.480 1.00 95.56 109 ARG A O 1
ATOM 878 N N . LEU A 1 110 ? 11.117 -6.154 -27.177 1.00 95.56 110 LEU A N 1
ATOM 879 C CA . LEU A 1 110 ? 9.826 -5.946 -27.842 1.00 95.56 110 LEU A CA 1
ATOM 880 C C . LEU A 1 110 ? 8.994 -4.863 -27.138 1.00 95.56 110 LEU A C 1
ATOM 882 O O . LEU A 1 110 ? 8.434 -3.988 -27.796 1.00 95.56 110 LEU A O 1
ATOM 886 N N . MET A 1 111 ? 8.954 -4.863 -25.805 1.00 95.38 111 MET A N 1
ATOM 887 C CA . MET A 1 111 ? 8.193 -3.852 -25.063 1.00 95.38 1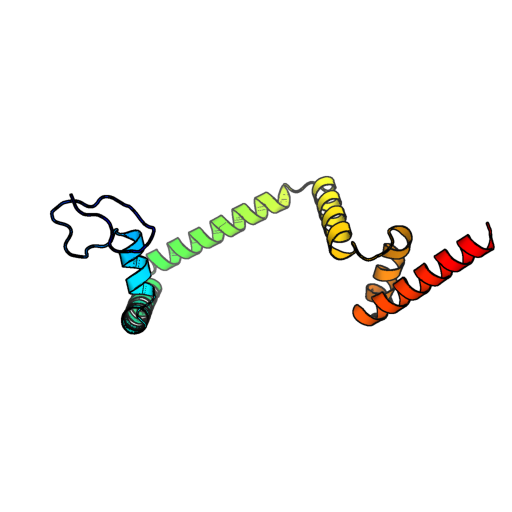11 MET A CA 1
ATOM 888 C C . MET A 1 111 ? 8.887 -2.486 -25.006 1.00 95.38 111 MET A C 1
ATOM 890 O O . MET A 1 111 ? 8.224 -1.460 -25.119 1.00 95.38 111 MET A O 1
ATOM 894 N N . VAL A 1 112 ? 10.204 -2.452 -24.786 1.00 93.31 112 VAL A N 1
ATOM 895 C CA . VAL A 1 112 ? 10.934 -1.202 -24.512 1.00 93.31 112 VAL A CA 1
ATOM 896 C C . VAL A 1 112 ? 11.357 -0.504 -25.797 1.00 93.31 112 VAL A C 1
ATOM 898 O O . VAL A 1 112 ? 11.171 0.700 -25.913 1.00 93.31 112 VAL A O 1
ATOM 901 N N . ASN A 1 113 ? 11.889 -1.247 -26.770 1.00 95.62 113 ASN A N 1
ATOM 902 C CA . ASN A 1 113 ? 12.465 -0.656 -27.981 1.00 95.62 113 ASN A CA 1
ATOM 903 C C . ASN A 1 113 ? 11.469 -0.641 -29.141 1.00 95.62 113 ASN A C 1
ATOM 905 O O . ASN A 1 113 ? 11.566 0.201 -30.028 1.00 95.62 113 ASN A O 1
ATOM 909 N N . LYS A 1 114 ? 10.553 -1.615 -29.179 1.00 93.06 114 LYS A N 1
ATOM 910 C CA . LYS A 1 114 ? 9.539 -1.729 -30.238 1.00 93.06 114 LYS A CA 1
ATOM 911 C C . LYS A 1 114 ? 8.154 -1.270 -29.790 1.00 93.06 114 LYS A C 1
ATOM 913 O O . LYS A 1 114 ? 7.250 -1.243 -30.616 1.00 93.06 114 LYS A O 1
ATOM 918 N N . HIS A 1 115 ? 8.001 -0.897 -28.517 1.00 95.44 115 HIS A N 1
ATOM 919 C CA . HIS A 1 115 ? 6.745 -0.428 -27.927 1.00 95.44 115 HIS A CA 1
ATOM 920 C C . HIS A 1 115 ? 5.548 -1.356 -28.194 1.00 95.44 115 HIS A C 1
ATOM 922 O O . HIS A 1 115 ? 4.407 -0.908 -28.284 1.00 95.44 115 HIS A O 1
ATOM 928 N N . ILE A 1 116 ? 5.802 -2.663 -28.301 1.00 95.50 116 ILE A N 1
ATOM 929 C CA . ILE A 1 116 ? 4.755 -3.659 -28.525 1.00 95.50 116 ILE A CA 1
ATOM 930 C C . ILE A 1 116 ? 3.994 -3.879 -27.209 1.00 95.50 116 ILE A C 1
ATOM 932 O O . ILE A 1 116 ? 4.628 -4.064 -26.162 1.00 95.50 116 ILE A O 1
ATOM 936 N N . PRO A 1 117 ? 2.647 -3.898 -27.226 1.00 96.88 117 PRO A N 1
ATOM 937 C CA . PRO A 1 117 ? 1.852 -4.206 -26.046 1.00 96.88 117 PRO A CA 1
ATOM 938 C C . PRO A 1 117 ? 2.236 -5.553 -25.424 1.00 96.88 117 PRO A C 1
ATOM 940 O O . PRO A 1 117 ? 2.482 -6.534 -26.123 1.00 96.88 117 PRO A O 1
ATOM 943 N N . ALA A 1 118 ? 2.224 -5.628 -24.092 1.00 92.50 118 ALA A N 1
ATOM 944 C CA . ALA A 1 118 ? 2.689 -6.804 -23.353 1.00 92.50 118 ALA A CA 1
ATOM 945 C C . ALA A 1 118 ? 1.989 -8.119 -23.754 1.00 92.50 118 ALA A C 1
ATOM 947 O O . ALA A 1 118 ? 2.624 -9.172 -23.761 1.00 92.50 118 ALA A O 1
ATOM 948 N N . ALA A 1 119 ? 0.695 -8.063 -24.096 1.00 94.50 119 ALA A N 1
ATOM 949 C CA . ALA A 1 119 ? -0.060 -9.230 -24.556 1.00 94.50 119 ALA A CA 1
ATOM 950 C C . ALA A 1 119 ? 0.492 -9.771 -25.885 1.00 94.50 119 ALA A C 1
ATOM 952 O O . ALA A 1 119 ? 0.837 -10.945 -25.977 1.00 94.50 119 ALA A O 1
ATOM 953 N N . GLN A 1 120 ? 0.689 -8.889 -26.865 1.00 95.19 120 GLN A N 1
ATOM 954 C CA . GLN A 1 120 ? 1.229 -9.247 -28.174 1.00 95.19 120 GLN A CA 1
ATOM 955 C C . GLN A 1 120 ? 2.698 -9.690 -28.082 1.00 95.19 120 GLN A C 1
ATOM 957 O O . GLN A 1 120 ? 3.093 -10.683 -28.687 1.00 95.19 120 GLN A O 1
ATOM 962 N N . ALA A 1 121 ? 3.513 -9.017 -27.263 1.00 94.81 121 ALA A N 1
ATOM 963 C CA . ALA A 1 121 ? 4.894 -9.433 -27.017 1.00 94.81 121 ALA A CA 1
ATOM 964 C C . ALA A 1 121 ? 4.970 -10.842 -26.397 1.00 94.81 121 ALA A C 1
ATOM 966 O O . ALA A 1 121 ? 5.896 -11.598 -26.682 1.00 94.81 121 ALA A O 1
ATOM 967 N N . ARG A 1 122 ? 3.991 -11.220 -25.564 1.00 94.44 122 ARG A N 1
ATOM 968 C CA . ARG A 1 122 ? 3.898 -12.568 -24.993 1.00 94.44 122 ARG A CA 1
ATOM 969 C C . ARG A 1 122 ? 3.570 -13.626 -26.043 1.00 94.44 122 ARG A C 1
ATOM 971 O O . ARG A 1 122 ? 4.19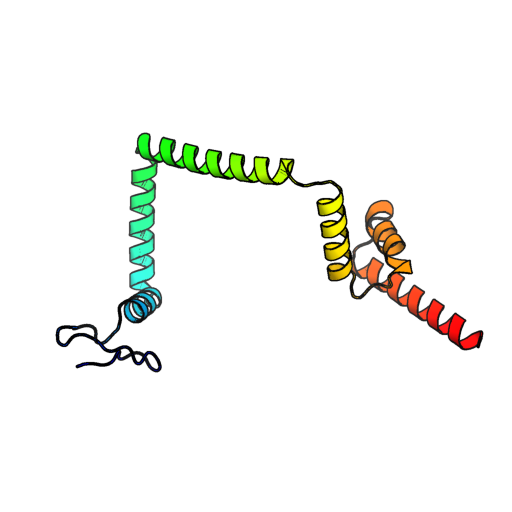5 -14.682 -26.019 1.00 94.44 122 ARG A O 1
ATOM 978 N N . GLU A 1 123 ? 2.643 -13.347 -26.951 1.00 96.06 123 GLU A N 1
ATOM 979 C CA . GLU A 1 123 ? 2.295 -14.257 -28.052 1.00 96.06 123 GLU A CA 1
ATOM 980 C C . GLU A 1 123 ? 3.497 -14.525 -28.962 1.00 96.06 123 GLU A C 1
ATOM 982 O O . GLU A 1 123 ? 3.811 -15.682 -29.237 1.00 96.06 123 GLU A O 1
ATOM 987 N N . ILE A 1 124 ? 4.235 -13.474 -29.335 1.00 95.69 124 ILE A N 1
ATOM 988 C CA . ILE A 1 124 ? 5.449 -13.582 -30.161 1.00 95.69 124 ILE A CA 1
ATOM 989 C C . ILE A 1 124 ? 6.486 -14.504 -29.502 1.00 95.69 124 ILE A C 1
ATOM 991 O O . ILE A 1 124 ? 7.048 -15.384 -30.151 1.00 95.69 124 ILE A O 1
ATOM 995 N N . ILE A 1 125 ? 6.723 -14.332 -28.199 1.00 96.62 125 ILE A N 1
ATOM 996 C CA . ILE A 1 125 ? 7.728 -15.106 -27.459 1.00 96.62 125 ILE A CA 1
ATOM 997 C C . ILE A 1 125 ? 7.328 -16.574 -27.304 1.00 96.62 125 ILE A C 1
ATOM 999 O O . ILE A 1 125 ? 8.185 -17.452 -27.401 1.00 96.62 125 ILE A O 1
ATOM 1003 N N . LEU A 1 126 ? 6.045 -16.854 -27.065 1.00 93.75 126 LEU A N 1
ATOM 1004 C CA . LEU A 1 126 ? 5.555 -18.231 -26.974 1.00 93.75 126 LEU A CA 1
ATOM 1005 C C . LEU A 1 126 ? 5.635 -18.937 -28.332 1.00 93.75 126 LEU A C 1
ATOM 1007 O O . LEU A 1 126 ? 6.141 -20.052 -28.393 1.00 93.75 126 LEU A O 1
ATOM 1011 N N . ALA A 1 127 ? 5.259 -18.258 -29.421 1.00 94.62 127 ALA A N 1
ATOM 1012 C CA . ALA A 1 127 ? 5.399 -18.799 -30.771 1.00 94.62 127 ALA A CA 1
ATOM 1013 C C . ALA A 1 127 ? 6.866 -19.112 -31.120 1.00 94.62 127 ALA A C 1
ATOM 1015 O O . ALA A 1 127 ? 7.165 -20.159 -31.695 1.00 94.62 127 ALA A O 1
ATOM 1016 N N . GLN A 1 128 ? 7.798 -18.235 -30.729 1.00 94.56 128 GLN A N 1
ATOM 1017 C CA . GLN A 1 128 ? 9.229 -18.473 -30.917 1.00 94.56 128 GLN A CA 1
ATOM 1018 C C . GLN A 1 128 ? 9.726 -19.683 -30.111 1.00 94.56 128 GLN A C 1
ATOM 1020 O O . GLN A 1 128 ? 10.464 -20.511 -30.643 1.00 94.56 128 GLN A O 1
ATOM 1025 N N . TRP A 1 129 ? 9.301 -19.817 -28.852 1.00 93.81 129 TRP A N 1
ATOM 1026 C CA . TRP A 1 129 ? 9.653 -20.967 -28.016 1.00 93.81 129 TRP A CA 1
ATOM 1027 C C . TRP A 1 129 ? 9.118 -22.282 -28.592 1.00 93.81 129 TRP A C 1
ATOM 1029 O O . TRP A 1 129 ? 9.842 -23.277 -28.619 1.00 93.81 129 TRP A O 1
ATOM 1039 N N . ASP A 1 130 ? 7.878 -22.300 -29.076 1.00 93.12 130 ASP A N 1
ATOM 1040 C CA . ASP A 1 130 ? 7.287 -23.499 -29.673 1.00 93.12 130 ASP A CA 1
ATOM 1041 C C . ASP A 1 130 ? 8.036 -23.915 -30.947 1.00 93.12 130 ASP A C 1
ATOM 1043 O O . ASP A 1 130 ? 8.334 -25.099 -31.133 1.00 93.12 130 ASP A O 1
ATOM 1047 N N . ALA A 1 131 ? 8.439 -22.947 -31.776 1.00 92.56 131 ALA A N 1
ATOM 1048 C CA . ALA A 1 131 ? 9.292 -23.197 -32.935 1.00 92.56 131 ALA A CA 1
ATOM 1049 C C . ALA A 1 131 ? 10.678 -23.743 -32.534 1.00 92.56 131 ALA A C 1
ATOM 1051 O O . ALA A 1 131 ? 11.192 -24.664 -33.171 1.00 92.56 131 ALA A O 1
ATOM 1052 N N . ASP A 1 132 ? 11.282 -23.227 -31.460 1.00 91.81 132 ASP A N 1
ATOM 1053 C CA . ASP A 1 132 ? 12.551 -23.736 -30.923 1.00 91.81 132 ASP A CA 1
ATOM 1054 C C . ASP A 1 132 ? 12.432 -25.176 -30.414 1.00 91.81 132 ASP A C 1
ATOM 1056 O O . ASP A 1 132 ? 13.309 -26.005 -30.680 1.00 91.81 132 ASP A O 1
ATOM 1060 N N . LEU A 1 133 ? 11.338 -25.502 -29.721 1.00 90.69 133 LEU A N 1
ATOM 1061 C CA . LEU A 1 133 ? 11.058 -26.865 -29.274 1.00 90.69 133 LEU A CA 1
ATOM 1062 C C . LEU A 1 133 ? 10.847 -27.819 -30.452 1.00 90.69 133 LEU A C 1
ATOM 1064 O O . LEU A 1 133 ? 11.369 -28.934 -30.420 1.00 90.69 133 LEU A O 1
ATOM 1068 N N . ALA A 1 134 ? 10.125 -27.394 -31.490 1.00 90.88 134 ALA A N 1
ATOM 1069 C CA . ALA A 1 134 ? 9.931 -28.189 -32.699 1.00 90.88 134 ALA A CA 1
ATOM 1070 C C . ALA A 1 134 ? 11.268 -28.470 -33.403 1.00 90.88 134 ALA A C 1
ATOM 1072 O O . ALA A 1 134 ? 11.575 -29.623 -33.700 1.00 90.88 134 ALA A O 1
ATOM 1073 N N . ARG A 1 135 ? 12.120 -27.448 -33.576 1.00 90.69 135 ARG A N 1
ATOM 1074 C CA . ARG A 1 135 ? 13.460 -27.608 -34.167 1.00 90.69 135 ARG A CA 1
ATOM 1075 C C . ARG A 1 135 ? 14.317 -28.618 -33.411 1.00 90.69 135 ARG A C 1
ATOM 1077 O O . ARG A 1 135 ? 14.967 -29.448 -34.034 1.00 90.69 135 ARG A O 1
ATOM 1084 N N . ARG A 1 136 ? 14.291 -28.584 -32.076 1.00 86.88 136 ARG A N 1
ATOM 1085 C CA . ARG A 1 136 ? 15.043 -29.538 -31.244 1.00 86.88 136 ARG A CA 1
ATOM 1086 C C . ARG A 1 136 ? 14.524 -30.967 -31.366 1.00 86.88 136 ARG A C 1
ATOM 1088 O O . ARG A 1 136 ? 15.332 -31.883 -31.367 1.00 86.88 136 ARG A O 1
ATOM 1095 N N . LYS A 1 137 ? 13.206 -31.158 -31.482 1.00 85.75 137 LYS A N 1
ATOM 1096 C CA . LYS A 1 137 ? 12.602 -32.487 -31.673 1.00 85.75 137 LYS A CA 1
ATOM 1097 C C . LYS A 1 137 ? 12.943 -33.108 -33.025 1.00 85.75 137 LYS A C 1
ATOM 1099 O O . LYS A 1 137 ? 13.058 -34.316 -33.097 1.00 85.75 137 LYS A O 1
ATOM 1104 N N . HIS A 1 138 ? 13.077 -32.299 -34.074 1.00 74.31 138 HIS A N 1
ATOM 1105 C CA . HIS A 1 138 ? 13.439 -32.785 -35.409 1.00 74.31 138 HIS A CA 1
ATOM 1106 C C . HIS A 1 138 ? 14.948 -32.992 -35.605 1.00 74.31 138 HIS A C 1
ATOM 1108 O O . HIS A 1 138 ? 15.349 -33.599 -36.591 1.00 74.31 138 HIS A O 1
ATOM 1114 N N . ALA A 1 139 ? 15.776 -32.465 -34.701 1.00 71.00 139 ALA A N 1
ATOM 1115 C CA . ALA A 1 139 ? 17.231 -32.618 -34.722 1.00 71.00 139 ALA A CA 1
ATOM 1116 C C . ALA A 1 139 ? 17.741 -33.785 -33.849 1.00 71.00 139 ALA A C 1
ATOM 1118 O O . ALA A 1 139 ? 18.951 -34.001 -33.794 1.00 71.00 139 ALA A O 1
ATOM 1119 N N . ALA A 1 140 ? 16.840 -34.484 -33.153 1.00 56.59 140 ALA A N 1
ATOM 1120 C CA . ALA A 1 140 ? 17.101 -35.663 -32.329 1.00 56.59 140 ALA A CA 1
ATOM 1121 C C . ALA A 1 140 ? 16.501 -36.903 -32.998 1.00 56.59 140 ALA A C 1
ATOM 1123 O O . ALA A 1 140 ? 17.125 -37.978 -32.875 1.00 56.59 140 ALA A O 1
#

Radius of gyration: 29.03 Å; Cα contacts (8 Å, |Δi|>4): 68; chains: 1; bounding box: 50×61×71 Å

Sequence (140 aa):
MKICATKGCGKVLGLRNKSGMCRPCNTQALWRDPHFRARKARSNAATLARNRQNPDYVAAERARQMAVIARVNEERLNVTPEAIAKRVRTFRARKLSWCPPHLRDEYIRLMVNKHIPAAQAREIILAQWDADLARRKHAA

Secondary structure (DSSP, 8-state):
-EE-SSTTT--EE-TT-SSSS-HHHHHHHHHH-HHHHHHHHHHHHHHHHHHHH-HHHHHHHHHHHHHHHHHHHHHHHT--HHHHHHHHHHHHHHHTTTS-GGGHHHHHHHHHTS---HHHHHHHHHHHHHHHHHHHHHT-

Mean predicted aligned error: 11.37 Å

pLDDT: mean 91.08, std 6.15, range [56.59, 96.88]